Protein AF-A0A378N0Z1-F1 (afdb_monomer)

Solvent-accessible surface area (backbone atoms only — not comparable to full-atom values): 9988 Å² total; per-residue (Å²): 134,83,64,95,85,73,85,78,76,79,85,70,72,95,74,78,86,86,76,96,80,87,69,100,44,67,64,56,48,53,53,50,50,54,52,53,50,49,52,52,48,46,52,51,41,53,49,36,34,73,71,64,76,41,52,70,66,59,37,48,51,53,46,51,53,51,50,51,52,51,52,54,57,54,49,52,63,74,67,60,72,88,75,89,72,55,64,62,36,54,76,68,64,31,71,68,39,57,52,37,34,69,71,69,72,58,81,81,58,64,50,54,64,75,53,79,52,66,64,92,76,55,78,81,79,81,70,88,64,77,96,68,92,77,77,89,80,80,82,81,80,79,79,83,78,83,81,83,88,131

Structure (mmCIF, N/CA/C/O backbone):
data_AF-A0A378N0Z1-F1
#
_entry.id   AF-A0A378N0Z1-F1
#
loop_
_atom_site.group_PDB
_atom_site.id
_atom_site.type_symbol
_atom_site.label_atom_id
_atom_site.label_alt_id
_atom_site.label_comp_id
_atom_site.label_asym_id
_atom_site.label_entity_id
_atom_site.label_seq_id
_atom_site.pdbx_PDB_ins_code
_atom_site.Cartn_x
_atom_site.Cartn_y
_atom_site.Cartn_z
_atom_site.occupancy
_atom_site.B_iso_or_equiv
_atom_site.auth_seq_id
_atom_site.auth_comp_id
_atom_site.auth_asym_id
_atom_site.auth_atom_id
_atom_site.pdbx_PDB_model_num
ATOM 1 N N . MET A 1 1 ? 21.344 -8.346 -19.718 1.00 51.31 1 MET A N 1
ATOM 2 C CA . MET A 1 1 ? 22.314 -7.957 -18.670 1.00 51.31 1 MET A CA 1
ATOM 3 C C . MET A 1 1 ? 23.074 -6.743 -19.171 1.00 51.31 1 MET A C 1
ATOM 5 O O . MET A 1 1 ? 23.362 -6.701 -20.361 1.00 51.31 1 MET A O 1
ATOM 9 N N . LEU A 1 2 ? 23.306 -5.744 -18.318 1.00 61.06 2 LEU A N 1
ATOM 10 C CA . LEU A 1 2 ? 24.074 -4.550 -18.687 1.00 61.06 2 LEU A CA 1
ATOM 11 C C . LEU A 1 2 ? 25.569 -4.918 -18.816 1.00 61.06 2 LEU A C 1
ATOM 13 O O . LEU A 1 2 ? 26.033 -5.728 -18.015 1.00 61.06 2 LEU A O 1
ATOM 17 N N . PRO A 1 3 ? 26.310 -4.375 -19.798 1.00 77.06 3 PRO A N 1
ATOM 18 C CA . PRO A 1 3 ? 27.751 -4.598 -19.929 1.00 77.06 3 PRO A CA 1
ATOM 19 C C . PRO A 1 3 ? 28.524 -4.154 -18.679 1.00 77.06 3 PRO A C 1
ATOM 21 O O . PRO A 1 3 ? 28.219 -3.106 -18.102 1.00 77.06 3 PRO A O 1
ATOM 24 N N . GLU A 1 4 ? 29.550 -4.918 -18.291 1.00 68.81 4 GLU A N 1
ATOM 25 C CA . GLU A 1 4 ? 30.478 -4.563 -17.210 1.00 68.81 4 GLU A CA 1
ATOM 26 C C . GLU A 1 4 ? 31.211 -3.260 -17.573 1.00 68.81 4 GLU A C 1
ATOM 28 O O . GLU A 1 4 ? 32.086 -3.241 -18.433 1.00 68.81 4 GLU A O 1
ATOM 33 N N . GLY A 1 5 ? 30.797 -2.143 -16.972 1.00 74.50 5 GLY A N 1
ATOM 34 C CA . GLY A 1 5 ? 31.372 -0.814 -17.217 1.00 74.50 5 GLY A CA 1
ATOM 35 C C . GLY A 1 5 ? 30.350 0.285 -17.503 1.00 74.50 5 GLY A C 1
ATOM 36 O O . GLY A 1 5 ? 30.700 1.462 -17.449 1.00 74.50 5 GLY A O 1
ATOM 37 N N . ILE A 1 6 ? 29.081 -0.058 -17.752 1.00 73.25 6 ILE A N 1
ATOM 38 C CA . ILE A 1 6 ? 28.017 0.942 -17.897 1.00 73.25 6 ILE A CA 1
ATOM 39 C C . ILE A 1 6 ? 27.368 1.195 -16.531 1.00 73.25 6 ILE A C 1
ATOM 41 O O . ILE A 1 6 ? 26.619 0.363 -16.021 1.00 73.25 6 ILE A O 1
ATOM 45 N N . SER A 1 7 ? 27.640 2.369 -15.957 1.00 67.69 7 SER A N 1
ATOM 46 C CA . SER A 1 7 ? 26.908 2.902 -14.804 1.00 67.69 7 SER A CA 1
ATOM 47 C C . SER A 1 7 ? 25.754 3.765 -15.306 1.00 67.69 7 SER A C 1
ATOM 49 O O . SER A 1 7 ? 25.978 4.807 -15.921 1.00 67.69 7 SER A O 1
ATOM 51 N N . ILE A 1 8 ? 24.519 3.314 -15.090 1.00 69.50 8 ILE A N 1
ATOM 52 C CA . ILE A 1 8 ? 23.315 4.078 -15.432 1.00 69.50 8 ILE A CA 1
ATOM 53 C C . ILE A 1 8 ? 22.823 4.758 -14.163 1.00 69.50 8 ILE A C 1
ATOM 55 O O . ILE A 1 8 ? 22.456 4.094 -13.192 1.00 69.50 8 ILE A O 1
ATOM 59 N N . GLU A 1 9 ? 22.812 6.086 -14.173 1.00 68.62 9 GLU A N 1
AT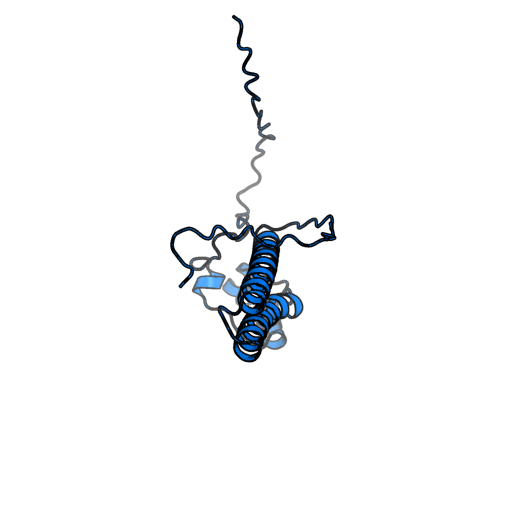OM 60 C CA . GLU A 1 9 ? 22.220 6.860 -13.091 1.00 68.62 9 GLU A CA 1
ATOM 61 C C . GLU A 1 9 ? 20.698 6.668 -13.085 1.00 68.62 9 GLU A C 1
ATOM 63 O O . GLU A 1 9 ? 20.059 6.515 -14.130 1.00 68.62 9 GLU A O 1
ATOM 68 N N . ARG A 1 10 ? 20.092 6.640 -11.894 1.00 62.59 10 ARG A N 1
ATOM 69 C CA . ARG A 1 10 ? 18.635 6.515 -11.782 1.00 62.59 10 ARG A CA 1
ATOM 70 C C . ARG A 1 10 ? 17.984 7.713 -12.469 1.00 62.59 10 ARG A C 1
ATOM 72 O O . ARG A 1 10 ? 18.209 8.839 -12.042 1.00 62.59 10 ARG A O 1
ATOM 79 N N . CYS A 1 11 ? 17.134 7.467 -13.473 1.00 65.12 11 CYS A N 1
ATOM 80 C CA . CYS A 1 11 ? 16.310 8.516 -14.075 1.00 65.12 11 CYS A CA 1
ATOM 81 C C . CYS A 1 11 ? 15.540 9.246 -12.969 1.00 65.12 11 CYS A C 1
ATOM 83 O O . CYS A 1 11 ? 14.660 8.668 -12.329 1.00 65.12 11 CYS A O 1
ATOM 85 N N . ALA A 1 12 ? 15.901 10.503 -12.729 1.00 68.81 12 ALA A N 1
ATOM 86 C CA . ALA A 1 12 ? 15.216 11.377 -11.797 1.00 68.81 12 ALA A CA 1
ATOM 87 C C . ALA A 1 12 ? 14.092 12.113 -12.531 1.00 68.81 12 ALA A C 1
ATOM 89 O O . ALA A 1 12 ? 14.238 12.510 -13.688 1.00 68.81 12 ALA A O 1
ATOM 90 N N . ASN A 1 13 ? 12.953 12.279 -11.864 1.00 71.19 13 ASN A N 1
ATOM 91 C CA . ASN A 1 13 ? 11.865 13.073 -12.412 1.00 71.19 13 ASN A CA 1
ATOM 92 C C . ASN A 1 13 ? 12.313 14.542 -12.529 1.00 71.19 13 ASN A C 1
ATOM 94 O O . ASN A 1 13 ? 12.842 15.104 -11.574 1.00 71.19 13 ASN A O 1
ATOM 98 N N . ILE A 1 14 ? 12.070 15.162 -13.685 1.00 74.19 14 ILE A N 1
ATOM 99 C CA . ILE A 1 14 ? 12.444 16.554 -13.984 1.00 74.19 14 ILE A CA 1
ATOM 100 C C . ILE A 1 14 ? 11.669 17.582 -13.147 1.00 74.19 14 ILE A C 1
ATOM 102 O O . ILE A 1 14 ? 12.103 18.722 -13.010 1.00 74.19 14 ILE A O 1
ATOM 106 N N . SER A 1 15 ? 10.518 17.194 -12.589 1.00 78.50 15 SER A N 1
ATOM 107 C CA . SER A 1 15 ? 9.702 18.049 -11.726 1.00 78.50 15 SER A CA 1
ATOM 108 C C . SER A 1 15 ? 8.990 17.200 -10.665 1.00 78.50 15 SER A C 1
ATOM 110 O O . SER A 1 15 ? 7.853 16.764 -10.875 1.00 78.50 15 SER A O 1
ATOM 112 N N . PRO A 1 16 ? 9.667 16.870 -9.548 1.00 82.88 16 PRO A N 1
ATOM 113 C CA . PRO A 1 16 ? 9.049 16.117 -8.467 1.00 82.88 16 PRO A CA 1
ATOM 114 C C . PRO A 1 16 ? 7.955 16.953 -7.801 1.00 82.88 16 PRO A C 1
ATOM 116 O O . PRO A 1 16 ? 8.162 18.115 -7.454 1.00 82.88 16 PRO A O 1
ATOM 119 N N . ILE A 1 17 ? 6.789 16.343 -7.600 1.00 84.19 17 ILE A N 1
ATOM 120 C CA . ILE A 1 17 ? 5.703 16.962 -6.843 1.00 84.19 17 ILE A CA 1
ATOM 121 C C . ILE A 1 17 ? 5.916 16.661 -5.358 1.00 84.19 17 ILE A C 1
ATOM 123 O O . ILE A 1 17 ? 6.185 15.520 -4.985 1.00 84.19 17 ILE A O 1
ATOM 127 N N . SER A 1 18 ? 5.775 17.684 -4.516 1.00 83.69 18 SER A N 1
ATOM 128 C CA . SER A 1 18 ? 5.827 17.557 -3.060 1.00 83.69 18 SER A CA 1
ATOM 129 C C . SER A 1 18 ? 4.435 17.752 -2.467 1.00 83.69 18 SER A C 1
ATOM 131 O O . SER A 1 18 ? 3.799 18.779 -2.701 1.00 83.69 18 SER A O 1
ATOM 133 N N . TYR A 1 19 ? 3.970 16.768 -1.696 1.00 84.94 19 TYR A N 1
ATOM 134 C CA . TYR A 1 19 ? 2.711 16.832 -0.958 1.00 84.94 19 TYR A CA 1
ATOM 135 C C . TYR A 1 19 ? 2.977 16.670 0.542 1.00 84.94 19 TYR A C 1
ATOM 137 O O . TYR A 1 19 ? 3.529 15.644 0.945 1.00 84.94 19 TYR A O 1
ATOM 145 N N . PRO A 1 20 ? 2.560 17.625 1.392 1.00 85.38 20 PRO A N 1
ATOM 146 C CA . PRO A 1 20 ? 2.560 17.416 2.831 1.00 85.38 20 PRO A CA 1
ATOM 147 C C . PRO A 1 20 ? 1.405 16.472 3.193 1.00 85.38 20 PRO A C 1
ATOM 149 O O . PRO A 1 20 ? 0.236 16.852 3.130 1.00 85.38 20 PRO A O 1
ATOM 152 N N . ILE A 1 21 ? 1.727 15.227 3.544 1.00 88.06 21 ILE A N 1
ATOM 153 C CA . ILE A 1 21 ? 0.740 14.220 3.947 1.00 88.06 21 ILE A CA 1
ATOM 154 C C . ILE A 1 21 ? 0.924 13.925 5.432 1.00 88.06 21 ILE A C 1
ATOM 156 O O . ILE A 1 21 ? 2.005 13.532 5.864 1.00 88.06 21 ILE A O 1
ATOM 160 N N . TYR A 1 22 ? -0.153 14.076 6.201 1.00 87.81 22 TYR A N 1
ATOM 161 C CA . TYR A 1 22 ? -0.189 13.740 7.621 1.00 87.81 22 TYR A CA 1
ATOM 162 C C . TYR A 1 22 ? -1.129 12.563 7.845 1.00 87.81 22 TYR A C 1
ATOM 164 O O . TYR A 1 22 ? -2.302 12.605 7.471 1.00 87.81 22 TYR A O 1
ATOM 172 N N . VAL A 1 23 ? -0.608 11.507 8.465 1.00 89.06 23 VAL A N 1
ATOM 173 C CA . VAL A 1 23 ? -1.359 10.286 8.754 1.00 89.06 23 VAL A CA 1
ATOM 174 C C . VAL A 1 23 ? -1.302 9.987 10.247 1.00 89.06 23 VAL A C 1
ATOM 176 O O . VAL A 1 23 ? -0.235 9.965 10.850 1.00 89.06 23 VAL A O 1
ATOM 179 N N . ASN A 1 24 ? -2.463 9.698 10.838 1.00 87.75 24 ASN A N 1
ATOM 180 C CA . ASN A 1 24 ? -2.620 9.467 12.281 1.00 87.75 24 ASN A CA 1
ATOM 181 C C . ASN A 1 24 ? -2.490 7.988 12.690 1.00 87.75 24 ASN A C 1
ATOM 183 O O . ASN A 1 24 ? -2.960 7.588 13.752 1.00 87.75 24 ASN A O 1
ATOM 187 N N . SER A 1 25 ? -1.920 7.140 11.832 1.00 88.19 25 SER A N 1
ATOM 188 C CA . SER A 1 25 ? -1.761 5.710 12.110 1.00 88.19 25 SER A CA 1
ATOM 189 C C . SER A 1 25 ? -0.539 5.126 11.410 1.00 88.19 25 SER A C 1
ATOM 191 O O . SER A 1 25 ? -0.225 5.500 10.280 1.00 88.19 25 SER A O 1
ATOM 193 N N . GLN A 1 26 ? 0.115 4.159 12.058 1.00 90.44 26 GLN A N 1
ATOM 194 C CA . GLN A 1 26 ? 1.255 3.433 11.487 1.00 90.44 26 GLN A CA 1
ATOM 195 C C . GLN A 1 26 ? 0.873 2.702 10.191 1.00 90.44 26 GLN A C 1
ATOM 197 O O . GLN A 1 26 ? 1.610 2.757 9.211 1.00 90.44 26 GLN A O 1
ATOM 202 N N . LEU A 1 27 ? -0.312 2.083 10.148 1.00 88.81 27 LEU A N 1
ATOM 203 C CA . LEU A 1 27 ? -0.803 1.386 8.954 1.00 88.81 27 LEU A CA 1
ATOM 204 C C . LEU A 1 27 ? -0.987 2.319 7.751 1.00 88.81 27 LEU A C 1
ATOM 206 O O . LEU A 1 27 ? -0.746 1.912 6.618 1.00 88.81 27 LEU A O 1
ATOM 210 N N . GLY A 1 28 ? -1.384 3.573 7.969 1.00 90.06 28 GLY A N 1
ATOM 211 C CA . GLY A 1 28 ? -1.486 4.516 6.861 1.00 90.06 28 GLY A CA 1
ATOM 212 C C . GLY A 1 28 ? -0.115 4.973 6.339 1.00 90.06 28 GLY A C 1
ATOM 213 O O . GLY A 1 28 ? 0.018 5.193 5.140 1.00 90.06 28 GLY A O 1
ATOM 214 N N . TYR A 1 29 ? 0.927 5.029 7.182 1.00 91.69 29 TYR A N 1
ATOM 215 C CA . TYR A 1 29 ? 2.302 5.225 6.696 1.00 91.69 29 TYR A CA 1
ATOM 216 C C . TYR A 1 29 ? 2.807 4.025 5.890 1.00 91.69 29 TYR A C 1
ATOM 218 O O . TYR A 1 29 ? 3.424 4.220 4.851 1.00 91.69 29 TYR A O 1
ATOM 226 N N . GLN A 1 30 ? 2.476 2.794 6.294 1.00 91.62 30 GLN A N 1
ATOM 227 C CA . GLN A 1 30 ? 2.772 1.601 5.486 1.00 91.62 30 GLN A CA 1
ATOM 228 C C . GLN A 1 30 ? 2.134 1.687 4.091 1.00 91.62 30 GLN A C 1
ATOM 230 O O . GLN A 1 30 ? 2.756 1.332 3.094 1.00 91.62 30 GLN A O 1
ATOM 235 N N . LEU A 1 31 ? 0.914 2.225 4.001 1.00 91.38 31 LEU A N 1
ATOM 236 C CA . LEU A 1 31 ? 0.243 2.449 2.722 1.00 91.38 31 LEU A CA 1
ATOM 237 C C . LEU A 1 31 ? 0.946 3.516 1.864 1.00 91.38 31 LEU A C 1
ATOM 239 O O . LEU A 1 31 ? 1.039 3.358 0.647 1.00 91.38 31 LEU A O 1
ATOM 243 N N . LEU A 1 32 ? 1.464 4.580 2.486 1.00 92.75 32 LEU A N 1
ATOM 244 C CA . LEU A 1 32 ? 2.271 5.594 1.800 1.00 92.75 32 LEU A CA 1
ATOM 245 C C . LEU A 1 32 ? 3.592 5.024 1.282 1.00 92.75 32 LEU A C 1
ATOM 247 O O . LEU A 1 32 ? 3.967 5.312 0.148 1.00 92.75 32 LEU A O 1
ATOM 251 N N . TYR A 1 33 ? 4.273 4.198 2.075 1.00 93.00 33 TYR A N 1
ATOM 252 C CA . TYR A 1 33 ? 5.500 3.529 1.643 1.00 93.00 33 TYR A CA 1
ATOM 253 C C . TYR A 1 33 ? 5.236 2.605 0.461 1.00 93.00 33 TYR A C 1
ATOM 255 O O . TYR A 1 33 ? 5.913 2.717 -0.555 1.00 93.00 33 TYR A O 1
ATOM 263 N N . LEU A 1 34 ? 4.171 1.804 0.526 1.00 93.81 34 LEU A N 1
ATOM 264 C CA . LEU A 1 34 ? 3.756 0.954 -0.588 1.00 93.81 34 LEU A CA 1
ATOM 265 C C . LEU A 1 34 ? 3.492 1.762 -1.875 1.00 93.81 34 LEU A C 1
ATOM 267 O O . LEU A 1 34 ? 3.841 1.321 -2.970 1.00 93.81 34 LEU A O 1
ATOM 271 N N . LEU A 1 35 ? 2.886 2.948 -1.761 1.00 93.50 35 LEU A N 1
ATOM 272 C CA . LEU A 1 35 ? 2.678 3.843 -2.902 1.00 93.50 35 LEU A CA 1
ATOM 273 C C . LEU A 1 35 ? 4.008 4.387 -3.455 1.00 93.50 35 LEU A C 1
ATOM 275 O O . LEU A 1 35 ? 4.184 4.435 -4.672 1.00 93.50 35 LEU A O 1
ATOM 279 N N . GLY A 1 36 ? 4.945 4.763 -2.582 1.00 92.88 36 GLY A N 1
ATOM 280 C CA . GLY A 1 36 ? 6.288 5.210 -2.969 1.00 92.88 36 GLY A CA 1
ATOM 281 C C . GLY A 1 36 ? 7.133 4.110 -3.627 1.00 92.88 36 GLY A C 1
ATOM 282 O O . GLY A 1 36 ? 7.856 4.369 -4.595 1.00 92.88 36 GLY A O 1
ATOM 283 N N . ASP A 1 37 ? 6.995 2.869 -3.165 1.00 94.12 37 ASP A N 1
ATOM 284 C CA . ASP A 1 37 ? 7.624 1.697 -3.778 1.00 94.12 37 ASP A CA 1
ATOM 285 C C . ASP A 1 37 ? 7.054 1.439 -5.175 1.00 94.12 37 ASP A C 1
ATOM 287 O O . ASP A 1 37 ? 7.801 1.158 -6.114 1.00 94.12 37 ASP A O 1
ATOM 291 N N . PHE A 1 38 ? 5.739 1.604 -5.351 1.00 95.69 38 PHE A N 1
ATOM 292 C CA . PHE A 1 38 ? 5.105 1.5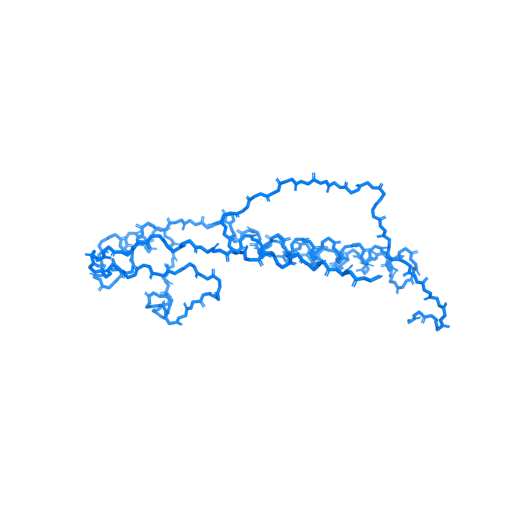05 -6.664 1.00 95.69 38 PHE A CA 1
ATOM 293 C C . PHE A 1 38 ? 5.554 2.612 -7.631 1.00 95.69 38 PHE A C 1
ATOM 295 O O . PHE A 1 38 ? 5.815 2.319 -8.799 1.00 95.69 38 PHE A O 1
ATOM 302 N N . ASP A 1 39 ? 5.705 3.858 -7.171 1.00 93.38 39 ASP A N 1
ATOM 303 C CA . ASP A 1 39 ? 6.307 4.928 -7.983 1.00 93.38 39 ASP A CA 1
ATOM 304 C C . ASP A 1 39 ? 7.736 4.560 -8.420 1.00 93.38 39 ASP A C 1
ATOM 306 O O . ASP A 1 39 ? 8.098 4.662 -9.596 1.00 93.38 39 ASP A O 1
ATOM 310 N N . SER A 1 40 ? 8.537 4.043 -7.486 1.00 91.94 40 SER A N 1
ATOM 311 C CA . SER A 1 40 ? 9.913 3.614 -7.751 1.00 91.94 40 SER A CA 1
ATOM 312 C C . SER A 1 40 ? 9.987 2.437 -8.731 1.00 91.94 40 SER A C 1
ATOM 314 O O . SER A 1 40 ? 10.871 2.407 -9.598 1.00 91.94 40 SER A O 1
ATOM 316 N N . LEU A 1 41 ? 9.036 1.501 -8.654 1.00 94.31 41 LEU A N 1
ATOM 317 C CA . LEU A 1 41 ? 8.858 0.432 -9.636 1.00 94.31 41 LEU A CA 1
ATOM 318 C C . LEU A 1 41 ? 8.549 1.015 -11.018 1.00 94.31 41 LEU A C 1
ATOM 320 O O . LEU A 1 41 ? 9.253 0.692 -11.974 1.00 94.31 41 LEU A O 1
ATOM 324 N N . CYS A 1 42 ? 7.544 1.891 -11.126 1.00 94.19 42 CYS A N 1
ATOM 325 C CA . CYS A 1 42 ? 7.161 2.518 -12.394 1.00 94.19 42 CYS A CA 1
ATOM 326 C C . CYS A 1 42 ? 8.359 3.205 -13.053 1.00 94.19 42 CYS A C 1
ATOM 328 O O . CYS A 1 42 ? 8.653 2.966 -14.223 1.00 94.19 42 CYS A O 1
ATOM 330 N N . ARG A 1 43 ? 9.109 3.988 -12.274 1.00 91.12 43 ARG A N 1
ATOM 331 C CA . ARG A 1 43 ? 10.321 4.678 -12.729 1.00 91.12 43 ARG A CA 1
ATOM 332 C C . ARG A 1 43 ? 11.377 3.712 -13.265 1.00 91.12 43 ARG A C 1
ATOM 334 O O . ARG A 1 43 ? 11.956 3.952 -14.325 1.00 91.12 43 ARG A O 1
ATOM 341 N N . SER A 1 44 ? 11.614 2.606 -12.561 1.00 92.25 44 SER A N 1
ATOM 342 C CA . SER A 1 44 ? 12.597 1.590 -12.962 1.00 92.25 44 SER A CA 1
ATOM 343 C C . SER A 1 44 ? 12.177 0.863 -14.241 1.00 92.25 44 SER A C 1
ATOM 345 O O . SER A 1 44 ? 12.992 0.687 -15.144 1.00 92.25 44 SER A O 1
ATOM 347 N N . VAL A 1 45 ? 10.895 0.512 -14.357 1.00 94.69 45 VAL A N 1
ATOM 348 C CA . VAL A 1 45 ? 10.322 -0.138 -15.544 1.00 94.69 45 VAL A CA 1
ATOM 349 C C . VAL A 1 45 ? 10.383 0.790 -16.760 1.00 94.69 45 VAL A C 1
ATOM 351 O O . VAL A 1 45 ? 10.824 0.375 -17.831 1.00 94.69 45 VAL A O 1
ATOM 354 N N . MET A 1 46 ? 10.019 2.065 -16.596 1.00 92.06 46 MET A N 1
ATOM 355 C CA . MET A 1 46 ? 10.121 3.065 -17.664 1.00 92.06 46 MET A CA 1
ATOM 356 C C . MET A 1 46 ? 11.571 3.276 -18.107 1.00 92.06 46 MET A C 1
ATOM 358 O O . MET A 1 46 ? 11.836 3.362 -19.305 1.00 92.06 46 MET A O 1
ATOM 362 N N . THR A 1 47 ? 12.511 3.302 -17.157 1.00 91.12 47 THR A N 1
ATOM 363 C CA . THR A 1 47 ? 13.944 3.409 -17.464 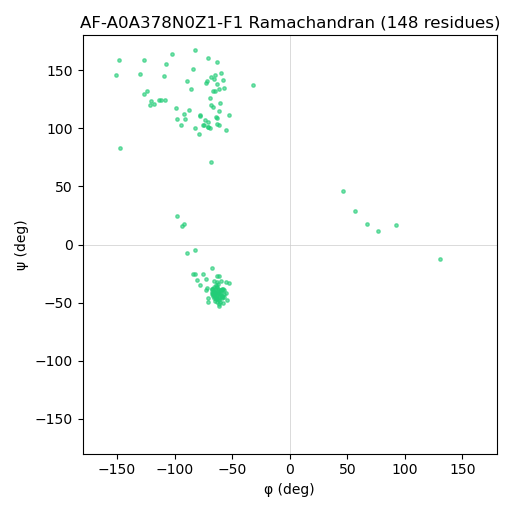1.00 91.12 47 THR A CA 1
ATOM 364 C C . THR A 1 47 ? 14.410 2.197 -18.261 1.00 91.12 47 THR A C 1
ATOM 366 O O . THR A 1 47 ? 15.007 2.370 -19.317 1.00 91.12 47 THR A O 1
ATOM 369 N N . ALA A 1 48 ? 14.086 0.982 -17.808 1.00 92.19 48 ALA A N 1
ATOM 370 C CA . ALA A 1 48 ? 14.451 -0.263 -18.480 1.00 92.19 48 ALA A CA 1
ATOM 371 C C . ALA A 1 48 ? 13.907 -0.337 -19.917 1.00 92.19 48 ALA A C 1
ATOM 373 O O . ALA A 1 48 ? 14.621 -0.779 -20.817 1.00 92.19 48 ALA A O 1
ATOM 374 N N . ALA A 1 49 ? 12.678 0.134 -20.146 1.00 92.94 49 ALA A N 1
ATOM 375 C CA . ALA A 1 49 ? 12.091 0.224 -21.480 1.00 92.94 49 ALA A CA 1
ATOM 376 C C . ALA A 1 49 ? 12.802 1.267 -22.360 1.00 92.94 49 ALA A C 1
ATOM 378 O O . ALA A 1 49 ? 13.049 1.015 -23.537 1.00 92.94 49 ALA A O 1
ATOM 379 N N . HIS A 1 50 ? 13.166 2.422 -21.791 1.00 90.12 50 HIS A N 1
ATOM 380 C CA . HIS A 1 50 ? 13.869 3.492 -22.506 1.00 90.12 50 HIS A CA 1
ATOM 381 C C . HIS A 1 50 ? 15.261 3.060 -22.994 1.00 90.12 50 HIS A C 1
ATOM 383 O O . HIS A 1 50 ? 15.665 3.422 -24.095 1.00 90.12 50 HIS A O 1
ATOM 389 N N . ILE A 1 51 ? 15.976 2.250 -22.209 1.00 91.62 51 ILE A N 1
ATOM 390 C CA . ILE A 1 51 ? 17.302 1.711 -22.568 1.00 91.62 51 ILE A CA 1
ATOM 391 C C . ILE A 1 51 ? 17.240 0.325 -23.232 1.00 91.62 51 ILE A C 1
ATOM 393 O O . ILE A 1 51 ? 18.252 -0.369 -23.301 1.00 91.62 51 ILE A O 1
ATOM 397 N N . ALA A 1 52 ? 16.059 -0.088 -23.705 1.00 93.50 52 ALA A N 1
ATOM 398 C CA . ALA A 1 52 ? 15.831 -1.343 -24.423 1.00 93.50 52 ALA A CA 1
ATOM 399 C C . ALA A 1 52 ? 16.253 -2.630 -23.672 1.00 93.50 52 ALA A C 1
ATOM 401 O O . ALA A 1 52 ? 16.578 -3.633 -24.305 1.00 93.50 52 ALA A O 1
ATOM 402 N N . ILE A 1 53 ? 16.219 -2.638 -22.331 1.00 94.06 53 ILE A N 1
ATOM 403 C CA . ILE A 1 53 ? 16.351 -3.878 -21.537 1.00 94.06 53 ILE A CA 1
ATOM 404 C C . ILE A 1 53 ? 15.085 -4.733 -21.660 1.00 94.06 53 ILE A C 1
ATOM 406 O O . ILE A 1 53 ? 15.179 -5.957 -21.706 1.00 94.06 53 ILE A O 1
ATOM 410 N N . ILE A 1 54 ? 13.919 -4.084 -21.697 1.00 95.50 54 ILE A N 1
ATOM 411 C CA . ILE A 1 54 ? 12.605 -4.709 -21.891 1.00 95.50 54 ILE A CA 1
ATOM 412 C C . ILE A 1 54 ? 11.871 -4.028 -23.040 1.00 95.50 54 ILE A C 1
ATOM 414 O O . ILE A 1 54 ? 12.158 -2.878 -23.386 1.00 95.50 54 ILE A O 1
ATOM 418 N N . ASN A 1 55 ? 10.893 -4.720 -23.613 1.00 96.44 55 ASN A N 1
ATOM 419 C CA . ASN A 1 55 ? 10.030 -4.128 -24.622 1.00 96.44 55 ASN A CA 1
ATOM 420 C C . ASN A 1 55 ? 8.896 -3.296 -23.983 1.00 96.44 55 ASN A C 1
ATOM 422 O O . ASN A 1 55 ? 8.620 -3.349 -22.783 1.00 96.44 55 ASN A O 1
ATOM 426 N N . ARG A 1 56 ? 8.212 -2.499 -24.810 1.00 94.12 56 ARG A N 1
ATOM 427 C CA . ARG A 1 56 ? 7.133 -1.611 -24.351 1.00 94.12 56 ARG A CA 1
ATOM 428 C C . ARG A 1 56 ? 5.909 -2.366 -23.816 1.00 94.12 56 ARG A C 1
ATOM 430 O O . ARG A 1 56 ? 5.230 -1.843 -22.937 1.00 94.12 56 ARG A O 1
ATOM 437 N N . ALA A 1 57 ? 5.613 -3.551 -24.349 1.00 97.00 57 ALA A N 1
ATOM 438 C CA . ALA A 1 57 ? 4.479 -4.356 -23.901 1.00 97.00 57 ALA A CA 1
ATOM 439 C C . ALA A 1 57 ? 4.743 -4.934 -22.502 1.00 97.00 57 ALA A C 1
ATOM 441 O O . ALA A 1 57 ? 3.929 -4.748 -21.605 1.00 97.00 57 ALA A O 1
ATOM 442 N N . GLU A 1 58 ? 5.933 -5.493 -22.282 1.00 96.94 58 GLU A N 1
ATOM 443 C CA . GLU A 1 58 ? 6.397 -5.970 -20.975 1.00 96.94 58 GLU A CA 1
ATOM 444 C C . GLU A 1 58 ? 6.366 -4.849 -19.935 1.00 96.94 58 GLU A C 1
ATOM 446 O O . GLU A 1 58 ? 5.876 -5.040 -18.824 1.00 96.94 58 GLU A O 1
ATOM 451 N N . ALA A 1 59 ? 6.844 -3.656 -20.297 1.00 96.81 59 ALA A N 1
ATOM 452 C CA . ALA A 1 59 ? 6.807 -2.498 -19.411 1.00 96.81 59 ALA A CA 1
ATOM 453 C C . ALA A 1 59 ? 5.375 -2.144 -18.976 1.00 96.81 59 ALA A C 1
ATOM 455 O O . ALA A 1 59 ? 5.118 -1.895 -17.796 1.00 96.81 59 ALA A O 1
ATOM 456 N N . GLN A 1 60 ? 4.434 -2.161 -19.922 1.00 97.31 60 GLN A N 1
ATOM 457 C CA . GLN A 1 60 ? 3.027 -1.906 -19.639 1.00 97.31 60 GLN A CA 1
ATOM 458 C C . GLN A 1 60 ? 2.431 -2.991 -18.735 1.00 97.31 60 GLN A C 1
ATOM 460 O O . GLN A 1 60 ? 1.714 -2.662 -17.791 1.00 97.31 60 GLN A O 1
ATOM 465 N N . ASP A 1 61 ? 2.756 -4.260 -18.978 1.00 97.94 61 ASP A N 1
ATOM 466 C CA . ASP A 1 61 ? 2.266 -5.382 -18.176 1.00 97.94 61 ASP A CA 1
ATOM 467 C C . ASP A 1 61 ? 2.727 -5.285 -16.717 1.00 97.94 61 ASP A C 1
ATOM 469 O O . ASP A 1 61 ? 1.915 -5.469 -15.803 1.00 97.94 61 ASP A O 1
ATOM 473 N N . TRP A 1 62 ? 3.994 -4.923 -16.486 1.00 97.00 62 TRP A N 1
ATOM 474 C CA . TRP A 1 62 ? 4.538 -4.686 -15.145 1.00 97.00 62 TRP A CA 1
ATOM 475 C C . TRP A 1 62 ? 3.820 -3.547 -14.416 1.00 97.00 62 TRP A C 1
ATOM 477 O O . TRP A 1 62 ? 3.408 -3.712 -13.263 1.00 97.00 62 TRP A O 1
ATOM 487 N N . ILE A 1 63 ? 3.631 -2.405 -15.086 1.00 97.25 63 ILE A N 1
ATOM 488 C CA . ILE A 1 63 ? 2.952 -1.239 -14.503 1.00 97.25 63 ILE A CA 1
ATOM 489 C C . ILE A 1 63 ? 1.496 -1.579 -14.173 1.00 97.25 63 ILE A C 1
ATOM 491 O O . ILE A 1 63 ? 1.032 -1.299 -13.069 1.00 97.25 63 ILE A O 1
ATOM 495 N N . GLU A 1 64 ? 0.775 -2.220 -15.093 1.00 97.69 64 GLU A N 1
ATOM 496 C CA . GLU A 1 64 ? -0.638 -2.558 -14.904 1.00 97.69 64 GLU A CA 1
ATOM 497 C C . GLU A 1 64 ? -0.802 -3.610 -13.793 1.00 97.69 64 GLU A C 1
ATOM 499 O O . GLU A 1 64 ? -1.711 -3.515 -12.968 1.00 97.69 64 GLU A O 1
ATOM 504 N N . ALA A 1 65 ? 0.105 -4.590 -13.708 1.00 96.94 65 ALA A N 1
ATOM 505 C CA . ALA A 1 65 ? 0.123 -5.564 -12.620 1.00 96.94 65 ALA A CA 1
ATOM 506 C C . ALA A 1 65 ? 0.310 -4.900 -11.252 1.00 96.94 65 ALA A C 1
ATOM 508 O O . ALA A 1 65 ? -0.488 -5.151 -10.343 1.00 96.94 65 ALA A O 1
ATOM 509 N N . GLY A 1 66 ? 1.299 -4.012 -11.118 1.00 95.94 66 GLY A N 1
ATOM 510 C CA . GLY A 1 66 ? 1.508 -3.246 -9.890 1.00 95.94 66 GLY A CA 1
ATOM 511 C C . GLY A 1 66 ? 0.306 -2.358 -9.556 1.00 95.94 66 GLY A C 1
ATOM 512 O O . GLY A 1 66 ? -0.209 -2.399 -8.438 1.00 95.94 66 GLY A O 1
ATOM 513 N N . ALA A 1 67 ? -0.229 -1.640 -10.545 1.00 96.75 67 ALA A N 1
ATOM 514 C CA . ALA A 1 67 ? -1.366 -0.748 -10.359 1.00 96.75 67 ALA A CA 1
ATOM 515 C C . ALA A 1 67 ? -2.626 -1.499 -9.898 1.00 96.75 67 ALA A C 1
ATOM 517 O O . ALA A 1 67 ? -3.360 -1.012 -9.037 1.00 96.75 67 ALA A O 1
ATOM 518 N N . ARG A 1 68 ? -2.877 -2.713 -10.410 1.00 96.88 68 ARG A N 1
ATOM 519 C CA . ARG A 1 68 ? -3.970 -3.571 -9.922 1.00 96.88 68 ARG A CA 1
ATOM 520 C C . ARG A 1 68 ? -3.806 -3.936 -8.452 1.00 96.88 68 ARG A C 1
ATOM 522 O O . ARG A 1 68 ? -4.800 -3.922 -7.730 1.00 96.88 68 ARG A O 1
ATOM 529 N N . LEU A 1 69 ? -2.597 -4.273 -8.007 1.00 95.44 69 LEU A N 1
ATOM 530 C CA . LEU A 1 69 ? -2.342 -4.614 -6.604 1.00 95.44 69 LEU A CA 1
ATOM 531 C C . LEU A 1 69 ? -2.563 -3.405 -5.694 1.00 95.44 69 LEU A C 1
ATOM 533 O O . LEU A 1 69 ? -3.297 -3.517 -4.715 1.00 95.44 69 LEU A O 1
ATOM 537 N N . ILE A 1 70 ? -2.037 -2.237 -6.071 1.00 95.25 70 ILE A N 1
ATOM 538 C CA . ILE A 1 70 ? -2.254 -0.984 -5.337 1.00 95.25 70 ILE A CA 1
ATOM 539 C C . ILE A 1 70 ? -3.749 -0.669 -5.231 1.00 95.2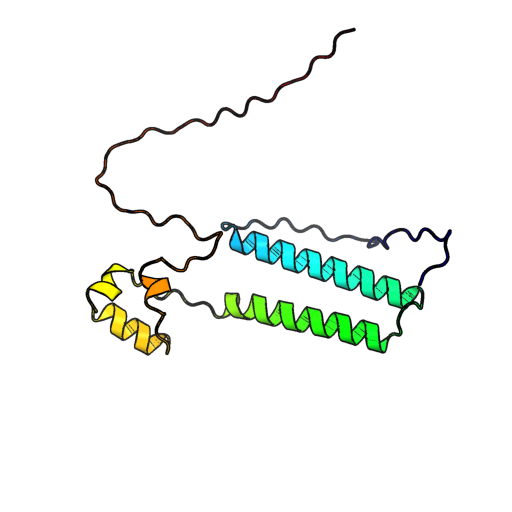5 70 ILE A C 1
ATOM 541 O O . ILE A 1 70 ? -4.263 -0.493 -4.129 1.00 95.25 70 ILE A O 1
ATOM 545 N N . ARG A 1 71 ? -4.490 -0.695 -6.346 1.00 94.31 71 ARG A N 1
ATOM 546 C CA . ARG A 1 71 ? -5.944 -0.446 -6.339 1.00 94.31 71 ARG A CA 1
ATOM 547 C C . ARG A 1 71 ? -6.704 -1.436 -5.455 1.00 94.31 71 ARG A C 1
ATOM 549 O O . ARG A 1 71 ? -7.640 -1.036 -4.770 1.00 94.31 71 ARG A O 1
ATOM 556 N N . LYS A 1 72 ? -6.308 -2.715 -5.431 1.00 94.19 72 LYS A N 1
ATOM 557 C CA . LYS A 1 72 ? -6.903 -3.714 -4.526 1.00 94.19 72 LYS A CA 1
ATOM 558 C C . LYS A 1 72 ? -6.644 -3.369 -3.060 1.00 94.19 72 LYS A C 1
ATOM 560 O O . LYS A 1 72 ? -7.587 -3.390 -2.275 1.00 94.19 72 LYS A O 1
ATOM 565 N N . CYS A 1 73 ? -5.407 -3.026 -2.701 1.00 92.81 73 CYS A N 1
ATOM 566 C CA . CYS A 1 73 ? -5.046 -2.656 -1.332 1.00 92.81 73 CYS A CA 1
ATOM 567 C C . CYS A 1 73 ? -5.806 -1.409 -0.861 1.00 92.81 73 CYS A C 1
ATOM 569 O O . CYS A 1 73 ? -6.471 -1.447 0.173 1.00 92.81 73 CYS A O 1
ATOM 571 N N . PHE A 1 74 ? -5.782 -0.328 -1.644 1.00 90.88 74 PHE A N 1
ATOM 572 C CA . PHE A 1 74 ? -6.508 0.905 -1.319 1.00 90.88 74 PHE A CA 1
ATOM 573 C C . PHE A 1 74 ? -8.029 0.691 -1.297 1.00 90.88 74 PHE A C 1
ATOM 575 O O . PHE A 1 74 ? -8.716 1.221 -0.425 1.00 90.88 74 PHE A O 1
ATOM 582 N N . GLY A 1 75 ? -8.555 -0.168 -2.173 1.00 92.50 75 GLY A N 1
ATOM 583 C CA . GLY A 1 75 ? -9.975 -0.514 -2.195 1.00 92.50 75 GLY A CA 1
ATOM 584 C C . GLY A 1 75 ? -10.473 -1.208 -0.920 1.00 92.50 75 GLY A C 1
ATOM 585 O O . GLY A 1 75 ? -11.649 -1.076 -0.581 1.00 92.50 75 GLY A O 1
ATOM 586 N N . ILE A 1 76 ? -9.607 -1.917 -0.182 1.00 89.75 76 ILE A N 1
ATOM 587 C CA . ILE A 1 76 ? -9.958 -2.472 1.139 1.00 89.75 76 ILE A CA 1
ATOM 588 C C . ILE A 1 76 ? -10.198 -1.335 2.136 1.00 89.75 76 ILE A C 1
ATOM 590 O O . ILE A 1 76 ? -11.169 -1.375 2.893 1.00 89.75 76 ILE A O 1
ATOM 594 N N . VAL A 1 77 ? -9.343 -0.311 2.111 1.00 87.06 77 VAL A N 1
ATOM 595 C CA . VAL A 1 77 ? -9.431 0.844 3.011 1.00 87.06 77 VAL A CA 1
ATOM 596 C C . VAL A 1 77 ? -10.693 1.660 2.724 1.00 87.06 77 VAL A C 1
ATOM 598 O O . VAL A 1 77 ? -11.423 1.990 3.653 1.00 87.06 77 VAL A O 1
ATOM 601 N N . GLU A 1 78 ? -11.012 1.910 1.451 1.00 87.12 78 GLU A N 1
ATOM 602 C CA . GLU A 1 78 ? -12.221 2.653 1.053 1.00 87.12 78 GLU A CA 1
ATOM 603 C C . GLU A 1 78 ? -13.527 1.952 1.450 1.00 87.12 78 GLU A C 1
ATOM 605 O O . GLU A 1 78 ? -14.534 2.599 1.738 1.00 87.12 78 GLU A O 1
ATOM 610 N N . ARG A 1 79 ? -13.534 0.615 1.459 1.00 87.62 79 ARG A N 1
ATOM 611 C CA . ARG A 1 79 ? -14.723 -0.188 1.787 1.00 87.62 79 ARG A CA 1
ATOM 612 C C . ARG A 1 79 ? -14.856 -0.492 3.274 1.00 87.62 79 ARG A C 1
ATOM 614 O O . ARG A 1 79 ? -15.880 -1.051 3.678 1.00 87.62 79 ARG A O 1
ATOM 621 N N . TYR A 1 80 ? -13.853 -0.152 4.080 1.00 87.62 80 TYR A N 1
ATOM 622 C CA . TYR A 1 80 ? -13.878 -0.399 5.512 1.00 87.62 80 TYR A CA 1
ATOM 623 C C . TYR A 1 80 ? -15.039 0.351 6.177 1.00 87.62 80 TYR A C 1
ATOM 625 O O . TYR A 1 80 ? -15.265 1.538 5.952 1.00 87.62 80 TYR A O 1
ATOM 633 N N . LYS A 1 81 ? -15.776 -0.353 7.040 1.00 87.81 81 LYS A N 1
ATOM 634 C CA . LYS A 1 81 ? -16.858 0.217 7.846 1.00 87.81 81 LYS A CA 1
ATOM 635 C C . LYS A 1 81 ? -16.610 -0.119 9.304 1.00 87.81 81 LYS A C 1
ATOM 637 O O . LYS A 1 81 ? -16.409 -1.279 9.652 1.00 87.81 81 LYS A O 1
ATOM 642 N N . ASN A 1 82 ? -16.668 0.885 10.172 1.00 89.31 82 ASN A N 1
ATOM 643 C CA . ASN A 1 82 ? -16.597 0.639 11.606 1.00 89.31 82 ASN A CA 1
ATOM 644 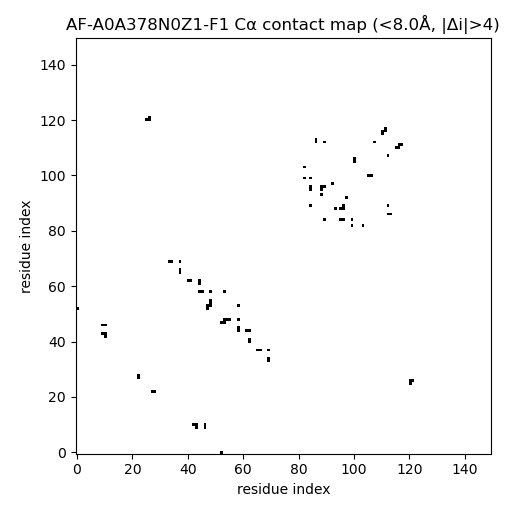C C . ASN A 1 82 ? -17.882 -0.067 12.073 1.00 89.31 82 ASN A C 1
ATOM 646 O O . ASN A 1 82 ? -18.993 0.409 11.828 1.00 89.31 82 ASN A O 1
ATOM 650 N N . SER A 1 83 ? -17.738 -1.206 12.751 1.00 89.56 83 SER A N 1
ATOM 651 C CA . SER A 1 83 ? -18.865 -1.958 13.300 1.00 89.56 83 SER A CA 1
ATOM 652 C C . SER A 1 83 ? -19.457 -1.305 14.557 1.00 89.56 83 SER A C 1
ATOM 654 O O . SER A 1 83 ? -20.650 -1.478 14.812 1.00 89.56 83 SER A O 1
ATOM 656 N N . GLY A 1 84 ? -18.671 -0.520 15.306 1.00 90.12 84 GLY A N 1
ATOM 657 C CA . GLY A 1 84 ? -19.107 0.167 16.529 1.00 90.12 84 GLY A CA 1
ATOM 658 C C . GLY A 1 84 ? -19.430 -0.771 17.700 1.00 90.12 84 GLY A C 1
ATOM 659 O O . GLY A 1 84 ? -20.138 -0.368 18.625 1.00 90.12 84 GLY A O 1
ATOM 660 N N . ILE A 1 85 ? -18.959 -2.018 17.640 1.00 91.81 85 ILE A N 1
ATOM 661 C CA . ILE A 1 85 ? -19.089 -3.020 18.705 1.00 91.81 85 ILE A CA 1
ATOM 662 C C . ILE A 1 85 ? -17.744 -3.243 19.390 1.00 91.81 85 ILE A C 1
ATOM 664 O O . ILE A 1 85 ? -16.682 -3.026 18.805 1.00 91.81 85 ILE A O 1
ATOM 668 N N . THR A 1 86 ? -17.797 -3.693 20.633 1.00 89.81 86 THR A N 1
ATOM 669 C CA . THR A 1 86 ? -16.62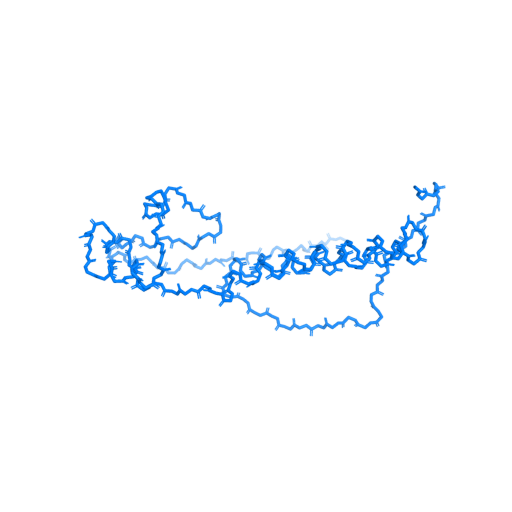3 -4.030 21.437 1.00 89.81 86 THR A CA 1
ATOM 670 C C . THR A 1 86 ? -16.416 -5.544 21.495 1.00 89.81 86 THR A C 1
ATOM 672 O O . THR A 1 86 ? -17.323 -6.324 21.206 1.00 89.81 86 THR A O 1
ATOM 675 N N . ARG A 1 87 ? -15.221 -5.986 21.912 1.00 89.19 87 ARG A N 1
ATOM 676 C CA . ARG A 1 87 ? -14.944 -7.418 22.154 1.00 89.19 87 ARG A CA 1
ATOM 677 C C . ARG A 1 87 ? -15.844 -8.007 23.248 1.00 89.19 87 ARG A C 1
ATOM 679 O O . ARG A 1 87 ? -16.169 -9.185 23.196 1.00 89.19 87 ARG A O 1
ATOM 686 N N . ARG A 1 88 ? -16.306 -7.174 24.184 1.00 89.62 88 ARG A N 1
ATOM 687 C CA . ARG A 1 88 ? -17.267 -7.558 25.222 1.00 89.62 88 ARG A CA 1
ATOM 688 C C . ARG A 1 88 ? -18.647 -7.887 24.646 1.00 89.62 88 ARG A C 1
ATOM 690 O O . ARG A 1 88 ? -19.223 -8.899 25.021 1.00 89.62 88 ARG A O 1
ATOM 697 N N . ASP A 1 89 ? -19.133 -7.099 23.682 1.00 91.38 89 ASP A N 1
ATOM 698 C CA . ASP A 1 89 ? -20.419 -7.365 23.011 1.00 91.38 89 ASP A CA 1
ATOM 699 C C . ASP A 1 89 ? -20.432 -8.731 22.303 1.00 91.38 89 ASP A C 1
ATOM 701 O O . ASP A 1 89 ? -21.483 -9.362 22.199 1.00 91.38 89 ASP A O 1
ATOM 705 N N . TYR A 1 90 ? -19.267 -9.178 21.819 1.00 90.75 90 TYR A N 1
ATOM 706 C CA . TYR A 1 90 ? -19.077 -10.517 21.262 1.00 90.75 90 TYR A CA 1
ATOM 707 C C . TYR A 1 90 ? -19.125 -11.605 22.343 1.00 90.75 90 TYR A C 1
ATOM 709 O O . TYR A 1 90 ? -19.883 -12.558 22.195 1.00 90.75 90 TYR A O 1
ATOM 717 N N . GLN A 1 91 ? -18.375 -11.442 23.439 1.00 90.88 91 GLN A N 1
ATOM 718 C CA . GLN A 1 91 ? -18.356 -12.400 24.555 1.00 90.88 91 GLN A CA 1
ATOM 719 C C . GLN A 1 91 ? -19.741 -12.594 25.189 1.00 90.88 91 GLN A C 1
ATOM 721 O O . GLN A 1 91 ? -20.121 -13.712 25.520 1.00 90.88 91 GLN A O 1
ATOM 726 N N . GLU A 1 92 ? -20.510 -11.513 25.329 1.00 92.88 92 GLU A N 1
ATOM 727 C CA . GLU A 1 92 ? -21.878 -11.533 25.863 1.00 92.88 92 GLU A CA 1
ATOM 728 C C . GLU A 1 92 ? -22.929 -11.929 24.804 1.00 92.88 92 GLU A C 1
ATOM 730 O O . GLU A 1 92 ? -24.109 -12.051 25.125 1.00 92.88 92 GLU A O 1
ATOM 735 N N . ASN A 1 93 ? -22.523 -12.112 23.539 1.00 91.31 93 ASN A N 1
ATOM 736 C CA . ASN A 1 93 ? -23.393 -12.372 22.386 1.00 91.31 93 ASN A CA 1
ATOM 737 C C . ASN A 1 93 ? -24.622 -11.437 22.324 1.00 91.31 93 ASN A C 1
ATOM 739 O O . ASN A 1 93 ? -25.765 -11.857 22.121 1.00 91.31 93 ASN A O 1
ATOM 743 N N . ASN A 1 94 ? -24.378 -10.140 22.524 1.00 93.94 94 ASN A N 1
ATOM 744 C CA . ASN A 1 94 ? -25.429 -9.140 22.683 1.00 93.94 94 ASN A CA 1
ATOM 745 C C . ASN A 1 94 ? -26.177 -8.868 21.357 1.00 93.94 94 ASN A C 1
ATOM 747 O O . ASN A 1 94 ? -25.649 -9.055 20.257 1.00 93.94 94 ASN A O 1
ATOM 751 N N . ALA A 1 95 ? -27.385 -8.308 21.439 1.00 94.44 95 ALA A N 1
ATOM 752 C CA . ALA A 1 95 ? -28.179 -7.866 20.292 1.00 94.44 95 ALA A CA 1
ATOM 753 C C . ALA A 1 95 ? -27.401 -6.912 19.360 1.00 94.44 95 ALA A C 1
ATOM 755 O O . ALA A 1 95 ? -27.561 -6.964 18.140 1.00 94.44 95 ALA A O 1
ATOM 756 N N . ARG A 1 96 ? -26.501 -6.078 19.911 1.00 93.88 96 ARG A N 1
ATOM 757 C CA . ARG A 1 96 ? -25.602 -5.208 19.126 1.00 93.88 96 ARG A CA 1
ATOM 758 C C . ARG A 1 96 ? -24.641 -6.001 18.240 1.00 93.88 96 ARG A C 1
ATOM 760 O O . ARG A 1 96 ? -24.434 -5.618 17.089 1.00 93.88 96 ARG A O 1
ATOM 767 N N . TYR A 1 97 ? -24.078 -7.094 18.755 1.00 93.94 97 TYR A N 1
ATOM 768 C CA . TYR A 1 97 ? -23.199 -7.981 17.993 1.00 93.94 97 TYR A CA 1
ATOM 769 C C . TYR A 1 97 ? -23.973 -8.661 16.858 1.00 93.94 97 TYR A C 1
ATOM 771 O O . TYR A 1 97 ? -23.565 -8.578 15.700 1.00 93.94 97 TYR A O 1
ATOM 779 N N . GLN A 1 98 ? -25.146 -9.223 17.157 1.00 93.81 98 GLN A N 1
ATOM 780 C CA . GLN A 1 98 ? -25.994 -9.884 16.158 1.00 93.81 98 GLN A CA 1
ATOM 781 C C . GLN A 1 98 ? -26.431 -8.921 15.040 1.00 93.81 98 GLN A C 1
ATOM 783 O O . GLN A 1 98 ? -26.367 -9.254 13.853 1.00 93.81 98 GLN A O 1
ATOM 788 N N . ALA A 1 99 ? -26.807 -7.690 15.397 1.00 94.25 99 ALA A N 1
ATOM 789 C CA . ALA A 1 99 ? -27.139 -6.647 14.431 1.00 94.25 99 ALA A CA 1
ATOM 790 C C . ALA A 1 99 ? -25.931 -6.250 13.563 1.00 94.25 99 ALA A C 1
ATOM 792 O O . ALA A 1 99 ? -26.078 -6.054 12.353 1.00 94.25 99 ALA A O 1
ATOM 793 N N . ALA A 1 100 ? -24.733 -6.160 14.151 1.00 93.31 100 ALA A N 1
ATOM 794 C CA . ALA A 1 100 ? -23.508 -5.870 13.414 1.00 93.31 100 ALA A CA 1
ATOM 795 C C . ALA A 1 100 ? -23.170 -6.987 12.418 1.00 93.31 100 ALA A C 1
ATOM 797 O O . ALA A 1 100 ? -22.908 -6.678 11.259 1.00 93.31 100 ALA A O 1
ATOM 798 N N . VAL A 1 101 ? -23.252 -8.261 12.814 1.00 93.50 101 VAL A N 1
ATOM 799 C CA . VAL A 1 101 ? -23.031 -9.406 11.911 1.00 93.50 101 VAL A CA 1
ATOM 800 C C . VAL A 1 101 ? -24.011 -9.367 10.7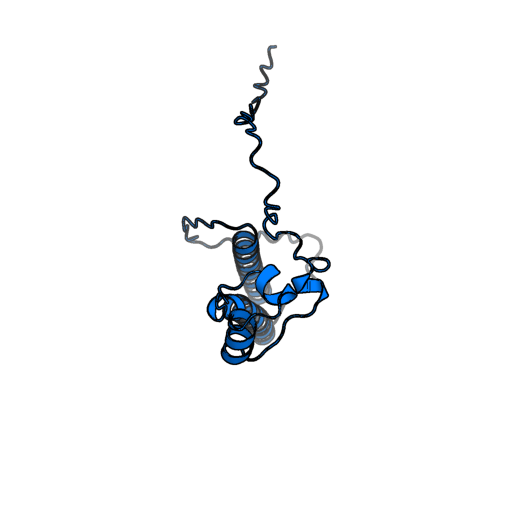38 1.00 93.50 101 VAL A C 1
ATOM 802 O O . VAL A 1 101 ? -23.592 -9.457 9.585 1.00 93.50 101 VAL A O 1
ATOM 805 N N . LYS A 1 102 ? -25.302 -9.122 11.003 1.00 93.81 102 LYS A N 1
ATOM 806 C CA . LYS A 1 102 ? -26.322 -8.994 9.950 1.00 93.81 102 LYS A CA 1
ATOM 807 C C . LYS A 1 102 ? -26.030 -7.841 8.984 1.00 93.81 102 LYS A C 1
ATOM 809 O O . LYS A 1 102 ? -26.242 -7.984 7.784 1.00 93.81 102 LYS A O 1
ATOM 814 N N . ARG A 1 103 ? -25.545 -6.701 9.490 1.00 93.12 103 ARG A N 1
ATOM 815 C CA . ARG A 1 103 ? -25.200 -5.524 8.672 1.00 93.12 103 ARG A CA 1
ATOM 816 C C . ARG A 1 103 ? -23.929 -5.729 7.848 1.00 93.12 103 ARG A C 1
ATOM 818 O O . ARG A 1 103 ? -23.852 -5.233 6.729 1.00 93.12 103 ARG A O 1
ATOM 825 N N . MET A 1 104 ? -22.923 -6.383 8.423 1.00 90.31 104 MET A N 1
ATOM 826 C CA . MET A 1 104 ? -21.607 -6.554 7.804 1.00 90.31 104 MET A CA 1
ATOM 827 C C . MET A 1 104 ? -21.569 -7.751 6.848 1.00 90.31 104 MET A C 1
ATOM 829 O O . MET A 1 104 ? -20.786 -7.741 5.904 1.00 90.31 104 MET A O 1
ATOM 833 N N . GLY A 1 105 ? -22.431 -8.751 7.053 1.00 91.56 105 GLY A N 1
ATOM 834 C CA . GLY A 1 105 ? -22.541 -9.927 6.188 1.00 91.56 105 GLY A CA 1
ATOM 835 C C . GLY A 1 105 ? -21.428 -10.960 6.384 1.00 91.56 105 GLY A C 1
ATOM 836 O O . GLY A 1 105 ? -21.297 -11.866 5.568 1.00 91.56 105 GLY A O 1
ATOM 837 N N . TYR A 1 106 ? -20.625 -10.833 7.443 1.00 90.00 106 TYR A N 1
ATOM 838 C CA . TYR A 1 106 ? -19.571 -11.781 7.801 1.00 90.00 106 TYR A CA 1
ATOM 839 C C . TYR A 1 106 ? -19.369 -11.837 9.319 1.00 90.00 106 TYR A C 1
ATOM 841 O O . TYR A 1 106 ? -19.706 -10.899 10.048 1.00 90.00 106 TYR A O 1
ATOM 849 N N . THR A 1 107 ? -18.777 -12.935 9.785 1.00 90.38 107 THR A N 1
ATOM 850 C CA . THR A 1 107 ? -18.301 -13.114 11.161 1.00 90.38 107 THR A CA 1
ATOM 851 C C . THR A 1 107 ? -16.777 -13.104 11.181 1.00 90.38 107 THR A C 1
ATOM 853 O O . THR A 1 107 ? -16.130 -13.579 10.249 1.00 90.38 107 THR A O 1
ATOM 856 N N . LEU A 1 108 ? -16.191 -12.547 12.238 1.00 89.62 108 LEU A N 1
ATOM 857 C CA . LEU A 1 108 ? -14.746 -12.606 12.457 1.00 89.62 108 LEU A CA 1
ATOM 858 C C . LEU A 1 108 ? -14.376 -13.924 13.145 1.00 89.62 108 LEU A C 1
ATOM 860 O O . LEU A 1 108 ? -15.180 -14.475 13.893 1.00 89.62 108 LEU A O 1
ATOM 864 N N . SER A 1 109 ? -13.160 -14.410 12.889 1.00 91.31 109 SER A N 1
ATOM 865 C CA . SER A 1 109 ? -12.609 -15.572 13.594 1.00 91.31 109 SER A CA 1
ATOM 866 C C . SER A 1 109 ? -12.411 -15.261 15.077 1.00 91.31 109 SER A C 1
ATOM 868 O O . SER A 1 109 ? -12.042 -14.135 15.428 1.00 91.31 109 SER A O 1
ATOM 870 N N . ASP A 1 110 ? -12.602 -16.269 15.929 1.00 89.62 110 ASP A N 1
ATOM 871 C CA . ASP A 1 110 ? -12.451 -16.134 17.377 1.00 89.62 110 ASP A CA 1
ATOM 872 C C . ASP A 1 110 ? -11.049 -15.638 17.749 1.00 89.62 110 ASP A C 1
ATOM 874 O O . ASP A 1 110 ? -10.935 -14.652 18.464 1.00 89.62 110 ASP A O 1
ATOM 878 N N . ALA A 1 111 ? -9.992 -16.162 17.117 1.00 90.12 111 ALA A N 1
ATOM 879 C CA . ALA A 1 111 ? -8.610 -15.711 17.329 1.00 90.12 111 ALA A CA 1
ATOM 880 C C . ALA A 1 111 ? -8.403 -14.195 17.097 1.00 90.12 111 ALA A C 1
ATOM 882 O O . ALA A 1 111 ? -7.585 -13.549 17.755 1.00 90.12 111 ALA A O 1
ATOM 883 N N . VAL A 1 112 ? -9.158 -13.584 16.173 1.00 90.56 112 VAL A N 1
ATOM 884 C CA . VAL A 1 112 ? -9.101 -12.131 15.923 1.00 90.56 112 VAL A CA 1
ATOM 885 C C . VAL A 1 112 ? -9.870 -11.362 16.998 1.00 90.56 112 VAL A C 1
ATOM 887 O O . VAL A 1 112 ? -9.457 -10.261 17.376 1.00 90.56 112 VAL A O 1
ATOM 890 N N . LEU A 1 113 ? -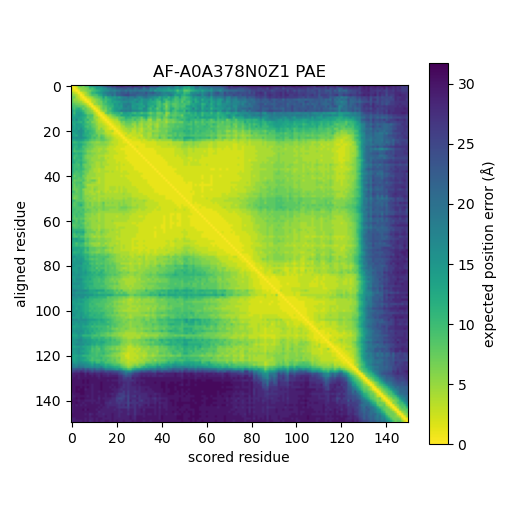10.968 -11.932 17.504 1.00 88.31 113 LEU A N 1
ATOM 891 C CA . LEU A 1 113 ? -11.862 -11.361 18.521 1.00 88.31 113 LEU A CA 1
ATOM 892 C C . LEU A 1 113 ? -11.369 -11.554 19.964 1.00 88.31 113 LEU A C 1
ATOM 894 O O . LEU A 1 113 ? -11.640 -10.695 20.809 1.00 88.31 113 LEU A O 1
ATOM 898 N N . THR A 1 114 ? -10.555 -12.571 20.228 1.00 84.88 114 THR A N 1
ATOM 899 C CA . THR A 1 114 ? -9.781 -12.751 21.466 1.00 84.88 114 THR A CA 1
ATOM 900 C C . THR A 1 114 ? -8.511 -11.904 21.449 1.00 84.88 114 THR A C 1
ATOM 902 O O . THR A 1 114 ? -8.118 -11.355 22.473 1.00 84.88 114 THR A O 1
ATOM 905 N N . GLY A 1 115 ? -7.943 -11.674 20.261 1.00 84.81 115 GLY A N 1
ATOM 906 C CA . GLY A 1 115 ? -6.727 -10.881 20.091 1.00 84.81 115 GLY A CA 1
ATOM 907 C C . GLY A 1 115 ? -5.457 -11.725 20.117 1.00 84.81 115 GLY A C 1
ATOM 908 O O . GLY A 1 115 ? -4.376 -11.165 20.265 1.00 84.81 115 GLY A O 1
ATOM 909 N N . GLU A 1 116 ? -5.579 -13.039 19.936 1.00 87.88 116 GLU A N 1
ATOM 910 C CA . GLU A 1 116 ? -4.453 -13.931 19.648 1.00 87.88 116 GLU A CA 1
ATOM 911 C C . GLU A 1 116 ? -3.841 -13.608 18.282 1.00 87.88 116 GLU A C 1
ATOM 913 O O . GLU A 1 116 ? -2.627 -13.507 18.135 1.00 87.88 116 GLU A O 1
ATOM 918 N N . HIS A 1 117 ? -4.692 -13.374 17.279 1.00 90.62 117 HIS A N 1
ATOM 919 C CA . HIS A 1 117 ? -4.276 -12.946 15.949 1.00 90.62 117 HIS A CA 1
ATOM 920 C C . HIS A 1 117 ? -4.428 -11.432 15.827 1.00 90.62 117 HIS A C 1
ATOM 922 O O . HIS A 1 117 ? -5.540 -10.898 15.736 1.00 90.62 117 HIS A O 1
ATOM 928 N N . ARG A 1 118 ? -3.294 -10.727 15.813 1.00 88.12 118 ARG A N 1
ATOM 929 C CA . ARG A 1 118 ? -3.237 -9.266 15.691 1.00 88.12 118 ARG A CA 1
ATOM 930 C C . ARG A 1 118 ? -2.256 -8.854 14.608 1.00 88.12 118 ARG A C 1
ATOM 932 O O . ARG A 1 118 ? -1.242 -9.507 14.394 1.00 88.12 118 ARG A O 1
ATOM 939 N N . ALA A 1 119 ? -2.573 -7.747 13.942 1.00 88.12 119 ALA A N 1
ATOM 940 C CA . ALA A 1 119 ? -1.610 -7.091 13.074 1.00 88.12 119 ALA A CA 1
ATOM 941 C C . ALA A 1 119 ? -0.454 -6.540 13.918 1.00 88.12 119 ALA A C 1
ATOM 943 O O . ALA A 1 119 ? -0.676 -6.026 15.015 1.00 88.12 119 ALA A O 1
ATOM 944 N N . GLU A 1 120 ? 0.754 -6.619 13.373 1.00 89.81 120 GLU A N 1
ATOM 945 C CA . GLU A 1 120 ? 1.993 -6.183 14.022 1.00 89.81 120 GLU A CA 1
ATOM 946 C C . GLU A 1 120 ? 1.929 -4.718 14.482 1.00 89.81 120 GLU A C 1
ATOM 948 O O . GLU A 1 120 ? 2.273 -4.398 15.615 1.00 89.81 120 GLU A O 1
ATOM 953 N N . PHE A 1 121 ? 1.359 -3.845 13.647 1.00 88.25 121 PHE A N 1
ATOM 954 C CA . PHE A 1 121 ? 1.192 -2.411 13.915 1.00 88.25 121 PHE A CA 1
ATOM 955 C C . PHE A 1 121 ? -0.208 -2.046 14.445 1.00 88.25 121 PHE A C 1
ATOM 957 O O . PHE A 1 121 ? -0.700 -0.934 14.233 1.00 88.25 121 PHE A O 1
ATOM 964 N N . ALA A 1 122 ? -0.917 -2.992 15.072 1.00 86.56 122 ALA A N 1
ATOM 965 C CA . ALA A 1 122 ? -2.228 -2.717 15.655 1.00 86.56 122 ALA A CA 1
ATOM 966 C C . ALA A 1 122 ? -2.100 -1.863 16.932 1.00 86.56 122 ALA A C 1
ATOM 968 O O . ALA A 1 122 ? -1.255 -2.156 17.781 1.00 86.56 122 ALA A O 1
ATOM 969 N N . PRO A 1 123 ? -2.989 -0.873 17.147 1.00 84.00 123 PRO A N 1
ATOM 970 C CA . PRO A 1 123 ? -2.954 -0.045 18.349 1.00 84.00 123 PRO A CA 1
ATOM 971 C C . PRO A 1 123 ? -3.123 -0.892 19.614 1.00 84.00 123 PRO A C 1
ATOM 973 O O . PRO A 1 123 ? -3.828 -1.909 19.604 1.00 84.00 123 PRO A O 1
ATOM 976 N N . PHE A 1 124 ? -2.492 -0.462 20.708 1.00 84.25 124 PHE A N 1
ATOM 977 C CA . PHE A 1 124 ? -2.592 -1.134 22.002 1.00 84.25 124 PHE A CA 1
ATOM 978 C C . PHE A 1 124 ? -4.048 -1.230 22.463 1.00 84.25 124 PHE A C 1
ATOM 980 O O . PHE A 1 124 ? -4.814 -0.265 22.397 1.00 84.25 124 PHE A O 1
ATOM 987 N N . ILE A 1 125 ? -4.432 -2.415 22.937 1.00 82.25 125 ILE A N 1
ATOM 988 C CA . ILE A 1 125 ? -5.743 -2.624 23.541 1.00 82.25 125 ILE A CA 1
ATOM 989 C C . ILE A 1 125 ? -5.655 -2.056 24.951 1.00 82.25 125 ILE A C 1
ATOM 991 O O . ILE A 1 125 ? -4.958 -2.613 25.795 1.00 82.25 125 ILE A O 1
ATOM 995 N N . LYS A 1 126 ? -6.360 -0.950 25.202 1.00 79.25 126 LYS A N 1
ATOM 996 C CA . LYS A 1 126 ? -6.533 -0.437 26.559 1.00 79.25 126 LYS A CA 1
ATOM 997 C C . LYS A 1 126 ? -7.301 -1.487 27.353 1.00 79.25 126 LYS A C 1
ATOM 999 O O . LYS A 1 126 ? -8.502 -1.666 27.154 1.00 79.25 126 LYS A O 1
ATOM 1004 N N . GLN A 1 127 ? -6.600 -2.220 28.207 1.00 72.25 127 GLN A N 1
ATOM 1005 C CA . GLN A 1 127 ? -7.256 -2.893 29.312 1.00 72.25 127 GLN A CA 1
ATOM 1006 C C . GLN A 1 127 ? -7.704 -1.758 30.224 1.00 72.25 127 GLN A C 1
ATOM 1008 O O . GLN A 1 127 ? -6.873 -0.951 30.634 1.00 72.25 127 GLN A O 1
ATOM 1013 N N . ASN A 1 128 ? -9.005 -1.633 30.483 1.00 56.69 128 ASN A N 1
ATOM 1014 C CA . ASN A 1 128 ? -9.472 -0.783 31.574 1.00 56.69 128 ASN A CA 1
ATOM 1015 C C . ASN A 1 128 ? -9.034 -1.460 32.882 1.00 56.69 128 ASN A C 1
ATOM 1017 O O . ASN A 1 128 ? -9.846 -2.069 33.573 1.00 56.69 128 ASN A O 1
ATOM 1021 N N . ALA A 1 129 ? -7.730 -1.438 33.161 1.00 45.19 129 ALA A N 1
ATOM 1022 C CA . ALA A 1 129 ? -7.226 -1.557 34.505 1.00 45.19 129 ALA A CA 1
ATOM 1023 C C . ALA A 1 129 ? -7.745 -0.329 35.257 1.00 45.19 129 ALA A C 1
ATOM 1025 O O . ALA A 1 129 ? -7.851 0.764 34.695 1.00 45.19 129 ALA A O 1
ATOM 1026 N N . THR A 1 130 ? -8.174 -0.567 36.485 1.00 42.00 130 THR A N 1
ATOM 1027 C CA . THR A 1 130 ? -8.560 0.420 37.486 1.00 42.00 130 THR A CA 1
ATOM 1028 C C . THR A 1 130 ? -7.752 1.711 37.355 1.00 42.00 130 THR A C 1
ATOM 1030 O O . THR A 1 130 ? -6.547 1.673 37.132 1.00 42.00 130 THR A O 1
ATOM 1033 N N . VAL A 1 131 ? -8.442 2.845 37.474 1.00 44.84 131 VAL A N 1
ATOM 1034 C CA . VAL A 1 131 ? -7.848 4.181 37.529 1.00 44.84 131 VAL A CA 1
ATOM 1035 C C . VAL A 1 131 ? -6.826 4.214 38.668 1.00 44.84 131 VAL A C 1
ATOM 1037 O O . VAL A 1 131 ? -7.206 4.366 39.823 1.00 44.84 131 VAL A O 1
ATOM 1040 N N . GLU A 1 132 ? -5.548 4.054 38.349 1.00 38.97 132 GLU A N 1
ATOM 1041 C CA . GLU A 1 132 ? -4.440 4.485 39.193 1.00 38.97 132 GLU A CA 1
ATOM 1042 C C . GLU A 1 132 ? -3.617 5.465 38.357 1.00 38.97 132 GLU A C 1
ATOM 1044 O O . GLU A 1 132 ? -3.225 5.190 37.222 1.00 38.97 132 GLU A O 1
ATOM 1049 N N . GLU A 1 133 ? -3.520 6.682 38.883 1.00 44.91 133 GLU A N 1
ATOM 1050 C CA . GLU A 1 133 ? -2.889 7.841 38.269 1.00 44.91 133 GLU A CA 1
ATOM 1051 C C . GLU A 1 133 ? -1.399 7.571 38.026 1.00 44.91 133 GLU A C 1
ATOM 1053 O O . GLU A 1 133 ? -0.629 7.468 38.977 1.00 44.91 133 GLU A O 1
ATOM 1058 N N . GLU A 1 134 ? -0.967 7.529 36.764 1.00 37.69 134 GLU A N 1
ATOM 1059 C CA . GLU A 1 134 ? 0.457 7.608 36.429 1.00 37.69 134 GLU A CA 1
ATOM 1060 C C . GLU A 1 134 ? 0.744 8.857 35.590 1.00 37.69 134 GLU A C 1
ATOM 1062 O O . GLU A 1 134 ? 0.155 9.112 34.536 1.00 37.69 134 GLU A O 1
ATOM 1067 N N . GLN A 1 135 ? 1.630 9.670 36.163 1.00 35.50 135 GLN A N 1
ATOM 1068 C CA . GLN A 1 135 ? 2.077 10.993 35.745 1.00 35.50 135 GLN A CA 1
ATOM 1069 C C . GLN A 1 135 ? 2.799 10.988 34.383 1.00 35.50 135 GLN A C 1
ATOM 1071 O O . GLN A 1 135 ? 3.332 9.957 33.969 1.00 35.50 135 GLN A O 1
ATOM 1076 N N . PRO A 1 136 ? 2.844 12.132 33.667 1.00 34.97 136 PRO A N 1
ATOM 1077 C CA . PRO A 1 136 ? 3.427 12.193 32.333 1.00 34.97 136 PRO A CA 1
ATOM 1078 C C . PRO A 1 136 ? 4.939 11.949 32.387 1.00 34.97 136 PRO A C 1
ATOM 1080 O O . PRO A 1 136 ? 5.687 12.717 32.985 1.00 34.97 136 PRO A O 1
ATOM 1083 N N . VAL A 1 137 ? 5.391 10.884 31.725 1.00 43.62 137 VAL A N 1
ATOM 1084 C CA . VAL A 1 137 ? 6.815 10.619 31.504 1.00 43.62 137 VAL A CA 1
ATOM 1085 C C . VAL A 1 137 ? 7.312 11.565 30.408 1.00 43.62 137 VAL A C 1
ATOM 1087 O O . VAL A 1 137 ? 7.049 11.356 29.224 1.00 43.62 137 VAL A O 1
ATOM 1090 N N . GLU A 1 138 ? 8.019 12.624 30.806 1.00 35.72 138 GLU A N 1
ATOM 1091 C CA . GLU A 1 138 ? 8.809 13.464 29.905 1.00 35.72 138 GLU A CA 1
ATOM 1092 C C . GLU A 1 138 ? 9.940 12.630 29.290 1.00 35.72 138 GLU A 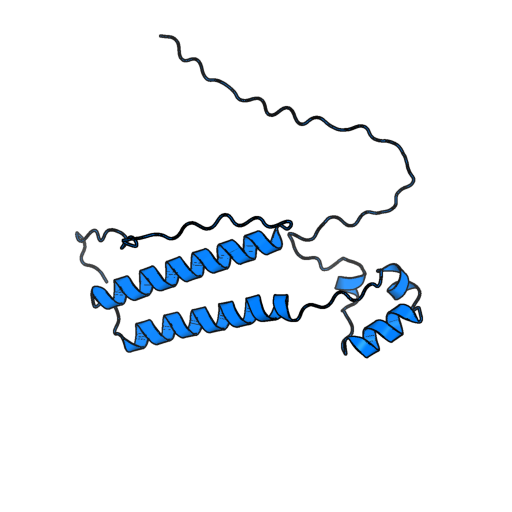C 1
ATOM 1094 O O . GLU A 1 138 ? 10.906 12.248 29.952 1.00 35.72 138 GLU A O 1
ATOM 1099 N N . THR A 1 139 ? 9.848 12.340 27.993 1.00 35.72 139 THR A N 1
ATOM 1100 C CA . THR A 1 139 ? 10.974 11.782 27.244 1.00 35.72 139 THR A CA 1
ATOM 1101 C C . THR A 1 139 ? 11.950 12.904 26.898 1.00 35.72 139 THR A C 1
ATOM 1103 O O . THR A 1 139 ? 11.786 13.591 25.888 1.00 35.72 139 THR A O 1
ATOM 1106 N N . HIS A 1 140 ? 12.978 13.085 27.729 1.00 31.56 140 HIS A N 1
ATOM 1107 C CA . HIS A 1 140 ? 14.167 13.861 27.382 1.00 31.56 140 HIS A CA 1
ATOM 1108 C C . HIS A 1 140 ? 14.896 13.197 26.204 1.00 31.56 140 HIS A C 1
ATOM 1110 O O . HIS A 1 140 ? 15.523 12.149 26.352 1.00 31.56 140 HIS A O 1
ATOM 1116 N N . ILE A 1 141 ? 14.838 13.817 25.023 1.00 35.75 141 ILE A N 1
ATOM 1117 C CA . ILE A 1 141 ? 15.751 13.504 23.921 1.00 35.75 141 ILE A CA 1
ATOM 1118 C C . ILE A 1 141 ? 17.040 14.289 24.179 1.00 35.75 141 ILE A C 1
ATOM 1120 O O . ILE A 1 141 ? 17.108 15.489 23.923 1.00 35.75 141 ILE A O 1
ATOM 1124 N N . THR A 1 142 ? 18.064 13.618 24.707 1.00 34.78 142 THR A N 1
ATOM 1125 C CA . THR A 1 142 ? 19.421 14.171 24.796 1.00 34.78 142 THR A CA 1
ATOM 1126 C C . THR A 1 142 ? 20.023 14.226 23.394 1.00 34.78 142 THR A C 1
ATOM 1128 O O . THR A 1 142 ? 20.495 13.218 22.870 1.00 34.78 142 THR A O 1
ATOM 1131 N N . THR A 1 143 ? 20.029 15.403 22.771 1.00 35.00 143 THR A N 1
ATOM 1132 C CA . THR A 1 143 ? 20.910 15.686 21.633 1.00 35.00 143 THR A CA 1
ATOM 1133 C C . THR A 1 143 ? 22.341 15.790 22.152 1.00 35.00 143 THR A C 1
ATOM 1135 O O . THR A 1 143 ? 22.697 16.769 22.806 1.00 35.00 143 THR A O 1
ATOM 1138 N N . GLN A 1 144 ? 23.158 14.769 21.892 1.00 34.34 144 GLN A N 1
ATOM 1139 C CA . GLN A 1 144 ? 24.606 14.862 22.062 1.00 34.34 144 GLN A CA 1
ATOM 1140 C C . GLN A 1 144 ? 25.156 15.800 20.982 1.00 34.34 144 GLN A C 1
ATOM 1142 O O . GLN A 1 144 ? 25.300 15.423 19.820 1.00 34.34 144 GLN A O 1
ATOM 1147 N N . THR A 1 145 ? 25.421 17.043 21.370 1.00 34.78 145 THR A N 1
ATOM 1148 C CA . THR A 1 145 ? 26.235 17.981 20.600 1.00 34.78 145 THR A CA 1
ATOM 1149 C C . THR A 1 145 ? 27.691 17.550 20.763 1.00 34.78 145 THR A C 1
ATOM 1151 O O . THR A 1 145 ? 28.285 17.765 21.816 1.00 34.78 145 THR A O 1
ATOM 1154 N N . ASN A 1 146 ? 28.257 16.890 19.750 1.00 37.88 146 ASN A N 1
ATOM 1155 C CA . ASN A 1 146 ? 29.697 16.646 19.685 1.00 37.88 146 ASN A CA 1
ATOM 1156 C C . ASN A 1 146 ? 30.408 17.973 19.392 1.00 37.88 146 ASN A C 1
ATOM 1158 O O . ASN A 1 146 ? 30.456 18.420 18.247 1.00 37.88 146 ASN A O 1
ATOM 1162 N N . GLU A 1 147 ? 30.969 18.589 20.430 1.00 38.12 147 GLU A N 1
ATOM 1163 C CA . GLU A 1 147 ? 32.073 19.533 20.286 1.00 38.12 147 GLU A CA 1
ATOM 1164 C C . GLU A 1 147 ? 33.360 18.727 20.074 1.00 38.12 147 GLU A C 1
ATOM 1166 O O . GLU A 1 147 ? 33.837 18.035 20.972 1.00 38.12 147 GLU A O 1
ATOM 1171 N N . SER A 1 148 ? 33.919 18.790 18.867 1.00 39.91 148 SER A N 1
ATOM 1172 C CA . SER A 1 148 ? 35.308 18.410 18.615 1.00 39.91 148 SER A CA 1
ATOM 1173 C C . SER A 1 148 ? 36.153 19.679 18.687 1.00 39.91 148 SER A C 1
ATOM 1175 O O . SER A 1 148 ? 36.131 20.497 17.770 1.00 39.91 148 SER A O 1
ATOM 1177 N N . GLN A 1 149 ? 36.845 19.847 19.812 1.00 38.03 149 GLN A N 1
ATOM 1178 C CA . GLN A 1 149 ? 38.012 20.713 19.939 1.00 38.03 149 GLN A CA 1
ATOM 1179 C C . GLN A 1 149 ? 39.245 19.889 19.555 1.00 38.03 149 GLN A C 1
ATOM 1181 O O . GLN A 1 149 ? 39.522 18.903 20.231 1.00 38.03 149 GLN A O 1
ATOM 1186 N N . GLU A 1 150 ? 39.931 20.270 18.476 1.00 34.06 150 GLU A N 1
ATOM 1187 C CA . GLU A 1 150 ? 41.380 20.561 18.447 1.00 34.06 150 GLU A CA 1
ATOM 1188 C C . GLU A 1 150 ? 41.768 21.234 17.123 1.00 34.06 150 GLU A C 1
ATOM 1190 O O . GLU A 1 150 ? 41.368 20.724 16.050 1.00 34.06 150 GLU A O 1
#

Radius of gyration: 24.72 Å; Cα contacts (8 Å, |Δi|>4): 50; chains: 1; bounding box: 70×37×64 Å

pLDDT: mean 80.83, std 19.67, range [31.56, 97.94]

Sequence (150 aa):
MLPEGISIERCANISPISYPIYVNSQLGYQLLYLLGDFDSLCRSVMTAAHIAIINRAEAQDWIEAGARLIRKCFGIVERYKNSGITRRDYQENNARYQAAVKRMGYTLSDAVLTGEHRAEFAPFIKQNATVEEEQPVETHITTQTNESQE

InterPro domains:
  IPR014996 Transcriptional regulator AcaB [PF08900] (3-126)
  IPR014996 Transcriptional regulator AcaB [TIGR03761] (2-127)

Foldseek 3Di:
DDDDPDDDDQDDDPDDDDDDDDDPFPVVVVLVVLVVVLVVQLSVLVVCCVVVVDDPVVSVVSNVVSVVVNCVVVVVVVPDDDLPDALVCVVVVHPSVVVSCVVVVDDDDVCVSVVVDDDPRDDDDDDPDDDDDDDDDDPDPDDPDDDDDD

Mean predicted aligned error: 11.89 Å

Secondary structure (DSSP, 8-state):
---TT--PPP---SS--------SSHHHHHHHHHHHHHHHHHHHHHHHHHTTSS-HHHHHHHHHHHHHHHHHHHHHHHH-------HHHHHTT-HHHHHHHHHHS----HHHHHTSS--TTPPP--------------------------

Organism: Mannheimia haemolytica (NCBI:txid75985)